Protein AF-A0A252CA81-F1 (afdb_monomer)

Foldseek 3Di:
DPDPDDAAEDEDPPEDCPPPDPPFDKDFAPKDKDKDKDWDWDADPNDTDIDIDIDIHMYGHYMDGPDPPPPPPPPDDPPPPPPDDDDDDDDD

Solvent-accessible surface area (backbone atoms only — not comparable to full-atom values): 6418 Å² total; per-residue (Å²): 130,84,72,95,68,88,77,70,69,50,62,54,92,84,60,67,68,84,89,56,61,89,92,57,60,65,44,66,35,80,61,47,75,44,78,47,75,48,76,49,78,46,74,58,96,87,42,80,44,77,48,79,47,73,51,78,43,34,35,28,71,42,65,43,60,53,69,85,69,72,88,79,73,75,72,72,74,82,76,78,79,81,82,79,83,84,86,87,79,93,89,133

Mean predicted aligned error: 14.73 Å

Nearest PDB structures (foldseek):
  1pdg-assembly2_C-2  TM=5.979E-01  e=4.618E+00  Homo sapiens
  3mjk-assembly3_X  TM=5.552E-01  e=4.068E+00  Homo sapiens

pLDDT: mean 76.17, std 21.13, range [35.34, 95.19]

Radius of gyration: 26.4 Å; Cα contacts (8 Å, |Δi|>4): 99; chains: 1; bounding box: 42×25×94 Å

Structure (mmCIF, N/CA/C/O backbone):
data_AF-A0A252CA81-F1
#
_entry.id   AF-A0A252CA81-F1
#
loop_
_atom_site.group_PDB
_atom_site.id
_atom_site.type_symbol
_atom_site.label_atom_id
_atom_site.label_alt_id
_atom_site.label_comp_id
_atom_site.label_asym_id
_atom_site.label_entity_id
_atom_site.label_seq_id
_atom_site.pdbx_PDB_ins_code
_atom_site.Cartn_x
_atom_site.Cartn_y
_atom_site.Cartn_z
_atom_site.occupancy
_atom_site.B_iso_or_equiv
_atom_site.auth_seq_id
_atom_site.auth_comp_id
_atom_site.auth_asym_id
_atom_site.auth_atom_id
_atom_site.pdbx_PDB_model_num
ATOM 1 N N . GLU A 1 1 ? 13.318 12.908 12.405 1.00 43.03 1 GLU A N 1
ATOM 2 C CA . GLU A 1 1 ? 12.230 13.477 11.588 1.00 43.03 1 GLU A CA 1
ATOM 3 C C . GLU A 1 1 ? 11.537 12.339 10.865 1.00 43.03 1 GLU A C 1
ATOM 5 O O . GLU A 1 1 ? 12.220 11.391 10.487 1.00 43.03 1 GLU A O 1
ATOM 10 N N . ALA A 1 2 ? 10.209 12.374 10.751 1.00 56.59 2 ALA A N 1
ATOM 11 C CA . ALA A 1 2 ? 9.528 11.497 9.809 1.00 56.59 2 ALA A CA 1
ATOM 12 C C . ALA A 1 2 ? 9.905 12.008 8.417 1.00 56.59 2 ALA A C 1
ATOM 14 O O . ALA A 1 2 ? 9.624 13.158 8.096 1.00 56.59 2 ALA A O 1
ATOM 15 N N . MET A 1 3 ? 10.635 11.202 7.652 1.00 62.50 3 MET A N 1
ATOM 16 C CA . MET A 1 3 ? 10.914 11.517 6.256 1.00 62.50 3 MET A CA 1
ATOM 17 C C . MET A 1 3 ? 9.552 11.520 5.553 1.00 62.50 3 MET A C 1
ATOM 19 O O . MET A 1 3 ? 8.785 10.579 5.749 1.00 62.50 3 MET A O 1
ATOM 23 N N . GLU A 1 4 ? 9.212 12.577 4.814 1.00 73.12 4 GLU A N 1
ATOM 24 C CA . GLU A 1 4 ? 7.937 12.749 4.084 1.00 73.12 4 GLU A CA 1
ATOM 25 C C . GLU A 1 4 ? 7.794 11.757 2.905 1.00 73.12 4 GLU A C 1
ATOM 27 O O . GLU A 1 4 ? 7.246 12.060 1.847 1.00 73.12 4 GLU A O 1
ATOM 32 N N . GLU A 1 5 ? 8.341 10.556 3.061 1.00 82.69 5 GLU A N 1
ATOM 33 C CA . GLU A 1 5 ? 8.367 9.508 2.066 1.00 82.69 5 GLU A CA 1
ATOM 34 C C . GLU A 1 5 ? 7.033 8.765 2.064 1.00 82.69 5 GLU A C 1
ATOM 36 O O . GLU A 1 5 ? 6.552 8.266 3.086 1.00 82.69 5 GLU A O 1
ATOM 41 N N . GLN A 1 6 ? 6.436 8.666 0.879 1.00 84.88 6 GLN A N 1
ATOM 42 C CA . GLN A 1 6 ? 5.297 7.789 0.663 1.00 84.88 6 GLN A CA 1
ATOM 43 C C . GLN A 1 6 ? 5.755 6.331 0.752 1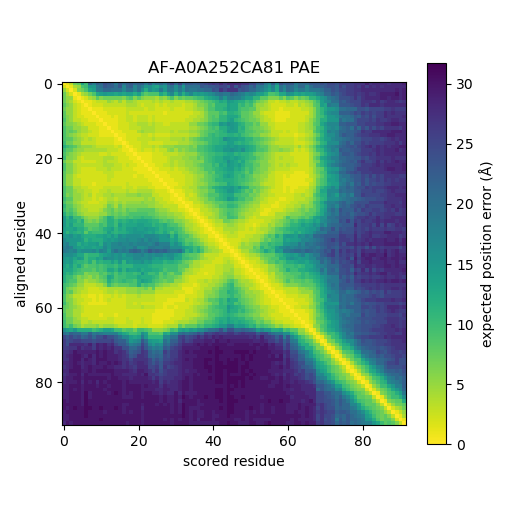.00 84.88 6 GLN A C 1
ATOM 45 O O . GLN A 1 6 ? 6.751 5.944 0.140 1.00 84.88 6 GLN A O 1
ATOM 50 N N . ILE A 1 7 ? 5.001 5.510 1.482 1.00 87.94 7 ILE A N 1
ATOM 51 C CA . ILE A 1 7 ? 5.263 4.074 1.611 1.00 87.94 7 ILE A CA 1
ATOM 52 C C . ILE A 1 7 ? 4.198 3.254 0.881 1.00 87.94 7 ILE A C 1
ATOM 54 O O . ILE A 1 7 ? 3.010 3.566 0.929 1.00 87.94 7 ILE A O 1
ATOM 58 N N . GLU A 1 8 ? 4.613 2.156 0.249 1.00 89.69 8 GLU A N 1
ATOM 59 C CA . GLU A 1 8 ? 3.695 1.150 -0.292 1.00 89.69 8 GLU A CA 1
ATOM 60 C C . GLU A 1 8 ? 3.411 0.082 0.775 1.00 89.69 8 GLU A C 1
ATOM 62 O O . GLU A 1 8 ? 4.329 -0.573 1.285 1.00 89.69 8 GLU A O 1
ATOM 67 N N . VAL A 1 9 ? 2.130 -0.130 1.088 1.00 93.12 9 VAL A N 1
ATOM 68 C CA . VAL A 1 9 ? 1.673 -1.181 2.005 1.00 93.12 9 VAL A CA 1
ATOM 69 C C . VAL A 1 9 ? 0.875 -2.217 1.223 1.00 93.12 9 VAL A C 1
ATOM 71 O O . VAL A 1 9 ? -0.194 -1.930 0.692 1.00 93.12 9 VAL A O 1
ATOM 74 N N . LYS A 1 10 ? 1.375 -3.452 1.175 1.00 93.81 10 LYS A N 1
ATOM 75 C CA . LYS A 1 10 ? 0.668 -4.575 0.553 1.00 93.81 10 LYS A CA 1
ATOM 76 C C . LYS A 1 10 ? -0.368 -5.151 1.510 1.00 93.81 10 LYS A C 1
ATOM 78 O O . LYS A 1 10 ? -0.037 -5.508 2.639 1.00 93.81 10 LYS A O 1
ATOM 83 N N . MET A 1 11 ? -1.598 -5.296 1.033 1.00 93.94 11 MET A N 1
ATOM 84 C CA . MET A 1 11 ? -2.719 -5.840 1.803 1.00 93.94 11 MET A CA 1
ATOM 85 C C . MET A 1 11 ? -3.399 -6.983 1.042 1.00 93.94 11 MET A C 1
ATOM 87 O O . MET A 1 11 ? -3.101 -7.227 -0.130 1.00 93.94 11 MET A O 1
ATOM 91 N N . SER A 1 12 ? -4.287 -7.714 1.717 1.00 93.12 12 SER A N 1
ATOM 92 C CA . SER A 1 12 ? -5.079 -8.775 1.086 1.00 93.12 12 SER A CA 1
ATOM 93 C C . SER A 1 12 ? -6.015 -8.197 0.022 1.00 93.12 12 SER A C 1
ATOM 95 O O . SER A 1 12 ? -6.564 -7.112 0.186 1.00 93.12 12 SER A O 1
ATOM 97 N N . ALA A 1 13 ? -6.296 -8.964 -1.035 1.00 93.75 13 ALA A N 1
ATOM 98 C CA . ALA A 1 13 ? -7.317 -8.597 -2.022 1.00 93.75 13 ALA A CA 1
ATOM 99 C C . ALA A 1 13 ? -8.726 -8.461 -1.405 1.00 93.75 13 ALA A C 1
ATOM 101 O O . ALA A 1 13 ? -9.601 -7.827 -1.984 1.00 93.75 13 ALA A O 1
ATOM 102 N N . SER A 1 14 ? -8.948 -9.059 -0.231 1.00 94.06 14 SER A N 1
ATOM 103 C CA . SER A 1 14 ? -10.194 -8.948 0.532 1.00 94.06 14 SER A CA 1
ATOM 104 C C . SER A 1 14 ? -10.278 -7.695 1.412 1.00 94.06 14 SER A C 1
ATOM 106 O O . SER A 1 14 ? -11.294 -7.504 2.082 1.00 94.06 14 SER A O 1
ATOM 108 N N . THR A 1 15 ? -9.219 -6.885 1.488 1.00 93.25 15 THR A N 1
ATOM 109 C CA . THR A 1 15 ? -9.198 -5.668 2.304 1.00 93.25 15 THR A CA 1
ATOM 110 C C . THR A 1 15 ? -10.182 -4.645 1.742 1.00 93.25 15 THR A C 1
ATOM 112 O O . THR A 1 15 ? -10.191 -4.364 0.545 1.00 93.25 15 THR A O 1
ATOM 115 N N . LYS A 1 16 ? -11.018 -4.089 2.621 1.00 91.81 16 LYS A N 1
ATOM 116 C CA . LYS A 1 16 ? -11.967 -3.024 2.291 1.00 91.81 16 LYS A CA 1
ATOM 117 C C . LYS A 1 16 ? -11.436 -1.689 2.796 1.00 91.81 16 LYS A C 1
ATOM 119 O O . LYS A 1 16 ? -10.826 -1.641 3.860 1.00 91.81 16 LYS A O 1
ATOM 124 N N . PHE A 1 17 ? -11.719 -0.629 2.051 1.00 90.38 17 PHE A N 1
ATOM 125 C CA . PHE A 1 17 ? -11.326 0.747 2.377 1.00 90.38 17 PHE A 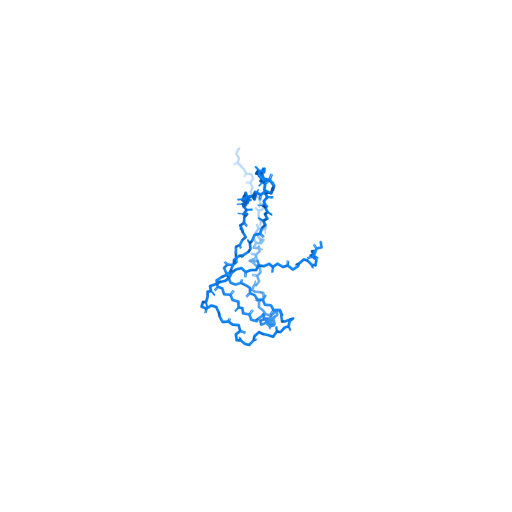CA 1
ATOM 126 C C . PHE A 1 17 ? -12.546 1.618 2.712 1.00 90.38 17 PHE A C 1
ATOM 128 O O . PHE A 1 17 ? -12.508 2.838 2.589 1.00 90.38 17 PHE A O 1
ATOM 135 N N . ASP A 1 18 ? -13.654 0.983 3.099 1.00 89.25 18 ASP A N 1
ATOM 136 C CA . ASP A 1 18 ? -14.920 1.660 3.368 1.00 89.25 18 ASP A CA 1
ATOM 137 C C . ASP A 1 18 ? -14.753 2.686 4.504 1.00 89.25 18 ASP A C 1
ATOM 139 O O . ASP A 1 18 ? -14.287 2.350 5.594 1.00 89.25 18 ASP A O 1
ATOM 143 N N . GLY A 1 19 ? -15.158 3.936 4.260 1.00 89.25 19 GLY A N 1
ATOM 144 C CA . GLY A 1 19 ? -15.102 5.008 5.261 1.00 89.25 19 GLY A CA 1
ATOM 145 C C . GLY A 1 19 ? -13.708 5.593 5.521 1.00 89.25 19 GLY A C 1
ATOM 146 O O . GLY A 1 19 ? -13.534 6.267 6.537 1.00 89.25 19 GLY A O 1
ATOM 147 N N . ILE A 1 20 ? -12.739 5.330 4.638 1.00 92.94 20 ILE A N 1
ATOM 148 C CA . ILE A 1 20 ? -11.428 5.990 4.612 1.00 92.94 20 ILE A CA 1
ATOM 149 C C . ILE A 1 20 ? -11.409 6.965 3.434 1.00 92.94 20 ILE A C 1
ATOM 151 O O . ILE A 1 20 ? -11.515 6.549 2.279 1.00 92.94 20 ILE A O 1
ATOM 155 N N . ASP A 1 21 ? -11.253 8.247 3.734 1.00 93.19 21 ASP A N 1
ATOM 156 C CA . ASP A 1 21 ? -11.119 9.314 2.749 1.00 93.19 21 ASP A CA 1
ATOM 157 C C . ASP A 1 21 ? -9.639 9.631 2.473 1.00 93.19 21 ASP A C 1
ATOM 159 O O . ASP A 1 21 ? -8.728 9.217 3.196 1.00 93.19 21 ASP A O 1
ATOM 163 N N . TYR A 1 22 ? -9.377 10.369 1.394 1.00 91.06 22 TYR A N 1
ATOM 164 C CA . TYR A 1 22 ? -8.033 10.861 1.094 1.00 91.06 22 TYR A CA 1
ATOM 165 C C . TYR A 1 22 ? -7.515 11.748 2.241 1.00 91.06 22 TYR A C 1
ATOM 167 O O . TYR A 1 22 ? -8.274 12.542 2.790 1.00 91.06 22 TYR A O 1
ATOM 175 N N . GLU A 1 23 ? -6.232 11.601 2.587 1.00 90.06 23 GLU A N 1
ATOM 176 C CA . GLU A 1 23 ? -5.566 12.272 3.723 1.00 90.06 23 GLU A CA 1
ATOM 177 C C . GLU A 1 23 ? -6.085 11.905 5.127 1.00 90.06 23 GLU A C 1
ATOM 179 O O . GLU A 1 23 ? -5.616 12.474 6.115 1.00 90.06 23 GLU A O 1
ATOM 184 N N . ASP A 1 24 ? -6.979 10.916 5.262 1.00 91.88 24 ASP A N 1
ATOM 185 C CA . ASP A 1 24 ? -7.344 10.404 6.582 1.00 91.88 24 ASP A CA 1
ATOM 186 C C . ASP A 1 24 ? -6.139 9.781 7.298 1.00 91.88 24 ASP A C 1
ATOM 188 O O . ASP A 1 24 ? -5.359 9.005 6.736 1.00 91.88 24 ASP A O 1
ATOM 192 N N . GLU A 1 25 ? -6.045 10.047 8.599 1.00 92.88 25 GLU A N 1
ATOM 193 C CA . GLU A 1 25 ? -5.172 9.272 9.467 1.00 92.88 25 GLU A CA 1
ATOM 194 C C . GLU A 1 25 ? -5.731 7.849 9.599 1.00 92.88 25 GLU A C 1
ATOM 196 O O . GLU A 1 25 ? -6.908 7.642 9.911 1.00 92.88 25 GLU A O 1
ATOM 201 N N . VAL A 1 26 ? -4.876 6.852 9.377 1.00 93.25 26 VAL A N 1
ATOM 202 C CA . VAL A 1 26 ? -5.245 5.434 9.395 1.00 93.25 26 VAL A CA 1
ATOM 203 C C . VAL A 1 26 ? -4.337 4.637 10.316 1.00 93.25 26 VAL A C 1
ATOM 205 O O . VAL A 1 26 ? -3.161 4.947 10.511 1.00 93.25 26 VAL A O 1
ATOM 208 N N . LYS A 1 27 ? -4.875 3.545 10.852 1.00 93.00 27 LYS A N 1
ATOM 209 C CA . LYS A 1 27 ? -4.118 2.554 11.608 1.00 93.00 27 LYS A CA 1
ATOM 210 C C . LYS A 1 27 ? -4.029 1.260 10.810 1.00 93.00 27 LYS A C 1
ATOM 212 O O . LYS A 1 27 ? -5.032 0.725 10.349 1.00 93.00 27 LYS A O 1
ATOM 217 N N . LEU A 1 28 ? -2.808 0.746 10.684 1.00 93.69 28 LEU A N 1
ATOM 218 C CA . LEU A 1 28 ? -2.531 -0.543 10.053 1.00 93.69 28 LEU A CA 1
ATOM 219 C C . LEU A 1 28 ? -2.511 -1.653 11.112 1.00 93.69 28 LEU A C 1
ATOM 221 O O . LEU A 1 28 ? -1.733 -1.581 12.071 1.00 93.69 28 LEU A O 1
ATOM 225 N N . GLY A 1 29 ? -3.337 -2.682 10.934 1.00 91.94 29 GLY A N 1
ATOM 226 C CA . GLY A 1 29 ? -3.368 -3.876 11.777 1.00 91.94 29 GLY A CA 1
ATOM 227 C C . GLY A 1 29 ? -2.323 -4.911 11.360 1.00 91.94 29 GLY A C 1
ATOM 228 O O . GLY A 1 29 ? -2.080 -5.112 10.169 1.00 91.94 29 GLY A O 1
ATOM 229 N N . ASN A 1 30 ? -1.694 -5.558 12.351 1.00 91.88 30 ASN A N 1
ATOM 230 C CA . ASN A 1 30 ? -0.646 -6.577 12.171 1.00 91.88 30 ASN A CA 1
ATOM 231 C C . ASN A 1 30 ? 0.437 -6.178 11.154 1.00 91.88 30 ASN A C 1
ATOM 233 O O . ASN A 1 30 ? 0.873 -6.976 10.324 1.00 91.88 30 ASN A O 1
ATOM 237 N N . ARG A 1 31 ? 0.863 -4.910 11.194 1.00 92.88 31 ARG A N 1
ATOM 238 C CA . ARG A 1 31 ? 1.835 -4.408 10.225 1.00 92.88 31 ARG A CA 1
ATOM 239 C C . ARG A 1 31 ? 3.193 -5.093 10.388 1.00 92.88 31 ARG A C 1
A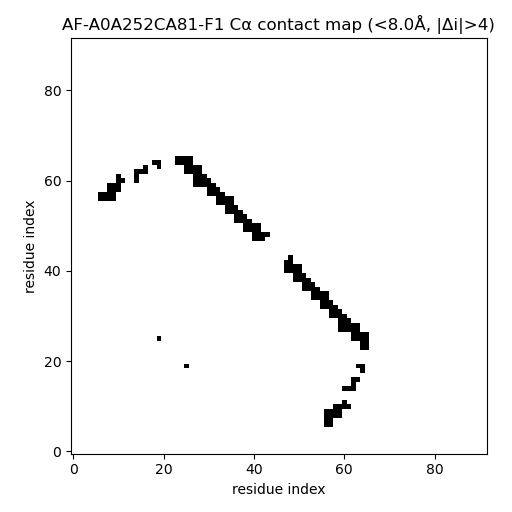TOM 241 O O . ARG A 1 31 ? 3.687 -5.253 11.504 1.00 92.88 31 ARG A O 1
ATOM 248 N N . SER A 1 32 ? 3.831 -5.413 9.271 1.00 91.88 32 SER A N 1
ATOM 249 C CA . SER A 1 32 ? 5.204 -5.916 9.224 1.00 91.88 32 SER A CA 1
ATOM 250 C C . SER A 1 32 ? 5.986 -5.252 8.095 1.00 91.88 32 SER A C 1
ATOM 252 O O . SER A 1 32 ? 5.422 -4.854 7.075 1.00 91.88 32 SER A O 1
ATOM 254 N N . ALA A 1 33 ? 7.294 -5.121 8.294 1.00 91.94 33 ALA A N 1
ATOM 255 C CA . ALA A 1 33 ? 8.234 -4.669 7.280 1.00 91.94 33 ALA A CA 1
ATOM 256 C C . ALA A 1 33 ? 9.160 -5.831 6.922 1.00 91.94 33 ALA A C 1
ATOM 258 O O . ALA A 1 33 ? 9.585 -6.581 7.803 1.00 91.94 33 ALA A O 1
ATOM 259 N N . PHE A 1 34 ? 9.467 -5.986 5.640 1.00 87.06 34 PHE A N 1
ATOM 260 C CA . PHE A 1 34 ? 10.411 -6.993 5.173 1.00 87.06 34 PHE A CA 1
ATOM 261 C C . PHE A 1 34 ? 11.306 -6.414 4.084 1.00 87.06 34 PHE A C 1
ATOM 263 O O . PHE A 1 34 ? 10.878 -5.605 3.256 1.00 87.06 34 PHE A O 1
ATOM 270 N N . PHE A 1 35 ? 12.559 -6.854 4.096 1.00 88.44 35 PHE A 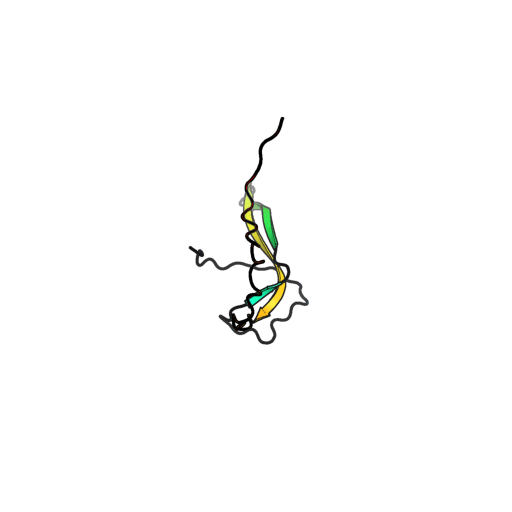N 1
ATOM 271 C CA . PHE A 1 35 ? 13.506 -6.547 3.038 1.00 88.44 35 PHE A CA 1
ATOM 272 C C . PHE A 1 35 ? 13.210 -7.425 1.834 1.00 88.44 35 PHE A C 1
ATOM 274 O O . PHE A 1 35 ? 12.925 -8.618 1.968 1.00 88.44 35 PHE A O 1
ATOM 281 N N . TRP A 1 36 ? 13.280 -6.831 0.655 1.00 86.25 36 TRP A N 1
ATOM 282 C CA . TRP A 1 36 ? 13.212 -7.565 -0.593 1.00 86.25 36 TRP A CA 1
ATOM 283 C C . TRP A 1 36 ? 14.437 -7.227 -1.428 1.00 86.25 36 TRP A C 1
ATOM 285 O O . TRP A 1 36 ? 14.954 -6.113 -1.371 1.00 86.25 36 TRP A O 1
ATOM 295 N N . ASN A 1 37 ? 14.893 -8.217 -2.181 1.00 86.44 37 ASN A N 1
ATOM 296 C CA . ASN A 1 37 ? 15.915 -8.061 -3.195 1.00 86.44 37 ASN A CA 1
ATOM 297 C C . ASN A 1 37 ? 15.398 -8.762 -4.448 1.00 86.44 37 ASN A C 1
ATOM 299 O O . ASN A 1 37 ? 14.904 -9.888 -4.358 1.00 86.44 37 ASN A O 1
ATOM 303 N N . ASP A 1 38 ? 15.451 -8.076 -5.577 1.00 86.50 38 ASP A N 1
ATOM 304 C CA . ASP A 1 38 ? 15.051 -8.610 -6.866 1.00 86.50 38 ASP A CA 1
ATOM 305 C C . ASP A 1 38 ? 16.176 -8.422 -7.878 1.00 86.50 38 ASP A C 1
ATOM 307 O O . ASP A 1 38 ? 16.983 -7.490 -7.797 1.00 86.50 38 ASP A O 1
ATOM 311 N N . LYS A 1 39 ? 16.226 -9.343 -8.831 1.00 90.38 39 LYS A N 1
ATOM 312 C CA . LYS A 1 39 ? 17.231 -9.381 -9.881 1.00 90.38 39 LYS A CA 1
ATOM 313 C C . LYS A 1 39 ? 16.514 -9.461 -11.212 1.00 90.38 39 LYS A C 1
ATOM 315 O O . LYS A 1 39 ? 16.000 -10.512 -11.588 1.00 90.38 39 LYS A O 1
ATOM 320 N N . GLU A 1 40 ? 16.580 -8.378 -11.968 1.00 88.44 40 GLU A N 1
ATOM 321 C CA . GLU A 1 40 ? 16.074 -8.358 -13.331 1.00 88.44 40 GLU A CA 1
ATOM 322 C C . GLU A 1 40 ? 17.235 -8.531 -14.311 1.00 88.44 40 GLU A C 1
ATOM 324 O O . GLU A 1 40 ? 18.236 -7.813 -14.253 1.00 88.44 40 GLU A O 1
ATOM 329 N N . VAL A 1 41 ? 17.117 -9.497 -15.223 1.00 89.69 41 VAL A N 1
ATOM 330 C CA . VAL A 1 41 ? 18.066 -9.668 -16.326 1.00 89.69 41 VAL A CA 1
ATOM 331 C C . VAL A 1 41 ? 17.389 -9.201 -17.602 1.00 89.6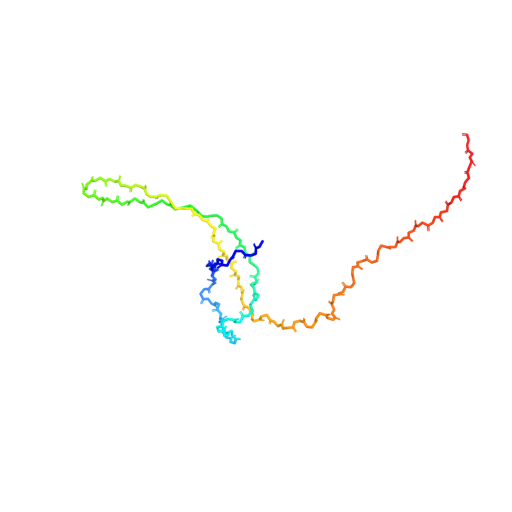9 41 VAL A C 1
ATOM 333 O O . VAL A 1 41 ? 16.435 -9.819 -18.064 1.00 89.69 41 VAL A O 1
ATOM 336 N N . THR A 1 42 ? 17.900 -8.119 -18.180 1.00 86.94 42 THR A N 1
ATOM 337 C CA . THR A 1 42 ? 17.416 -7.568 -19.447 1.00 86.94 42 THR A CA 1
ATOM 338 C C . THR A 1 42 ? 18.476 -7.750 -20.525 1.00 86.94 42 THR A C 1
ATOM 340 O O . THR A 1 42 ? 19.670 -7.570 -20.282 1.00 86.94 42 THR A O 1
ATOM 343 N N . THR A 1 43 ? 18.067 -8.121 -21.737 1.00 89.12 43 THR A N 1
ATOM 344 C CA . THR A 1 43 ? 18.980 -8.212 -22.882 1.00 89.12 43 THR A CA 1
ATOM 345 C C . THR A 1 43 ? 18.825 -6.959 -23.734 1.00 89.12 43 THR A C 1
ATOM 347 O O . THR A 1 43 ? 17.763 -6.720 -24.303 1.00 89.12 43 THR A O 1
ATOM 350 N N . TYR A 1 44 ? 19.890 -6.165 -23.848 1.00 80.19 44 TYR A N 1
ATOM 351 C CA . TYR A 1 44 ? 19.933 -4.992 -24.719 1.00 80.19 44 TYR A CA 1
ATOM 352 C C . TYR A 1 44 ? 21.052 -5.166 -25.743 1.00 80.19 44 TYR A C 1
ATOM 354 O O . TYR A 1 44 ? 22.201 -5.406 -25.376 1.00 80.19 44 TYR A O 1
ATOM 362 N N . ALA A 1 45 ? 20.713 -5.082 -27.034 1.00 87.38 45 ALA A N 1
ATOM 363 C CA . ALA A 1 45 ? 21.651 -5.279 -28.146 1.00 87.38 45 ALA A CA 1
ATOM 364 C C . ALA A 1 45 ? 22.476 -6.589 -28.061 1.00 87.38 45 ALA A C 1
ATOM 366 O O . ALA A 1 45 ? 23.658 -6.615 -28.391 1.00 87.38 45 ALA A O 1
ATOM 367 N N . GLY A 1 46 ? 21.865 -7.682 -27.588 1.00 86.50 46 GLY A N 1
ATOM 368 C CA . GLY A 1 46 ? 22.526 -8.988 -27.448 1.00 86.50 46 GLY A CA 1
ATOM 369 C C . GLY A 1 46 ? 23.442 -9.130 -26.225 1.00 86.50 46 GLY A C 1
ATOM 370 O O . GLY A 1 46 ? 23.991 -10.208 -26.011 1.00 86.50 46 GLY A O 1
ATOM 371 N N . GLN A 1 47 ? 23.586 -8.089 -25.396 1.00 88.06 47 GLN A N 1
ATOM 372 C CA . GLN A 1 47 ? 24.282 -8.162 -24.112 1.00 88.06 47 GLN A CA 1
ATOM 373 C C . GLN 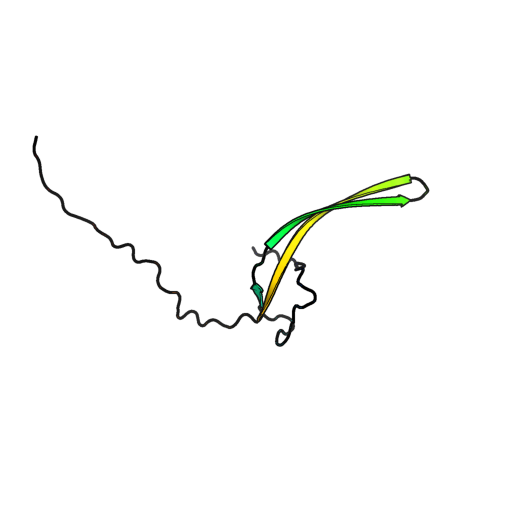A 1 47 ? 23.286 -8.238 -22.953 1.00 88.06 47 GLN A C 1
ATOM 375 O O . GLN A 1 47 ? 22.330 -7.464 -22.883 1.00 88.06 47 GLN A O 1
ATOM 380 N N . ASN A 1 48 ? 23.535 -9.152 -22.015 1.00 92.50 48 ASN A N 1
ATOM 381 C CA . ASN A 1 48 ? 22.748 -9.256 -20.790 1.00 92.50 48 ASN A CA 1
ATOM 382 C C . ASN A 1 48 ? 23.208 -8.200 -19.782 1.00 92.50 48 ASN A C 1
ATOM 384 O O . ASN A 1 48 ? 24.374 -8.170 -19.389 1.00 92.50 48 ASN A O 1
ATOM 388 N N . ARG A 1 49 ? 22.275 -7.368 -19.325 1.00 87.88 49 ARG A N 1
ATOM 389 C CA . ARG A 1 49 ? 22.429 -6.489 -18.169 1.00 87.88 49 ARG A CA 1
ATOM 390 C C . ARG A 1 49 ? 21.653 -7.072 -17.003 1.00 87.88 49 ARG A C 1
ATOM 392 O O . ARG A 1 49 ? 20.522 -7.516 -17.160 1.00 87.88 49 ARG A O 1
ATOM 399 N N . THR A 1 50 ? 22.285 -7.091 -15.837 1.00 89.69 50 THR A N 1
ATOM 400 C CA . THR A 1 50 ? 21.632 -7.474 -14.587 1.00 89.69 50 THR A CA 1
ATOM 401 C C . THR A 1 50 ? 21.434 -6.222 -13.750 1.00 89.69 50 THR A C 1
ATOM 403 O O . THR A 1 50 ? 22.419 -5.570 -13.409 1.00 89.69 50 THR A O 1
ATOM 406 N N . ASN A 1 51 ? 20.186 -5.918 -13.412 1.00 87.25 51 ASN A N 1
ATOM 407 C CA . ASN A 1 51 ? 19.831 -4.877 -12.461 1.00 87.25 51 ASN A CA 1
ATOM 408 C C . ASN A 1 51 ? 19.478 -5.536 -11.126 1.00 87.25 51 ASN A C 1
ATOM 410 O O . ASN A 1 51 ? 18.741 -6.524 -11.095 1.00 87.25 51 ASN A O 1
ATOM 414 N N . TYR A 1 52 ? 20.017 -4.992 -10.040 1.00 87.31 52 TYR A N 1
ATOM 415 C CA . TYR A 1 52 ? 19.692 -5.410 -8.682 1.00 87.31 52 TYR A CA 1
ATOM 416 C C . TYR A 1 52 ? 18.854 -4.316 -8.038 1.00 87.31 52 TYR A C 1
ATOM 418 O O . TYR A 1 52 ? 19.255 -3.153 -8.040 1.00 87.31 52 TYR A O 1
ATOM 426 N N . TYR A 1 53 ? 17.707 -4.703 -7.499 1.00 85.06 53 TYR A N 1
ATOM 427 C CA . TYR A 1 53 ? 16.805 -3.816 -6.784 1.00 85.06 53 TYR A CA 1
ATOM 428 C C . TYR A 1 53 ? 16.680 -4.316 -5.357 1.00 85.06 53 TYR A C 1
ATOM 430 O O . TYR A 1 53 ? 16.412 -5.495 -5.138 1.00 85.06 53 TYR A O 1
ATOM 438 N N . ASP A 1 54 ? 16.857 -3.437 -4.385 1.00 87.25 54 ASP A N 1
ATOM 439 C CA . ASP A 1 54 ? 16.569 -3.719 -2.991 1.00 87.25 54 ASP A CA 1
ATOM 440 C C . ASP A 1 54 ? 15.660 -2.648 -2.396 1.00 87.25 54 ASP A C 1
ATOM 442 O O . ASP A 1 54 ? 15.452 -1.568 -2.950 1.00 87.25 54 ASP A O 1
ATOM 446 N N . GLY A 1 55 ? 15.030 -2.989 -1.280 1.00 87.00 55 GLY A N 1
ATOM 447 C CA . GLY A 1 55 ? 14.232 -2.031 -0.541 1.00 87.00 55 GLY A CA 1
ATOM 448 C C . GLY A 1 55 ? 13.477 -2.658 0.612 1.00 87.00 55 GLY A C 1
ATOM 449 O O . GLY A 1 55 ? 13.571 -3.857 0.896 1.00 87.00 55 GLY A O 1
ATOM 450 N N . VAL A 1 56 ? 12.677 -1.823 1.264 1.00 88.56 56 VAL A N 1
ATOM 451 C CA . VAL A 1 56 ? 11.760 -2.231 2.325 1.00 88.56 56 VAL A CA 1
ATOM 452 C C . VAL A 1 56 ? 10.346 -2.212 1.764 1.00 88.56 56 VAL A C 1
ATOM 454 O O . VAL A 1 56 ? 9.933 -1.242 1.137 1.00 88.56 56 VAL A O 1
ATOM 457 N N . LYS A 1 57 ? 9.601 -3.297 1.968 1.00 90.69 57 LYS A N 1
ATOM 458 C CA . LYS A 1 57 ? 8.165 -3.360 1.678 1.00 90.69 57 LYS A CA 1
ATOM 459 C C . LYS A 1 57 ? 7.402 -3.545 2.977 1.00 90.69 57 LYS A C 1
ATOM 461 O O . LYS A 1 57 ? 7.861 -4.244 3.883 1.00 90.69 57 LYS A O 1
ATOM 466 N N . PHE A 1 58 ? 6.217 -2.954 3.039 1.00 92.88 58 PHE A N 1
ATOM 467 C CA . PHE A 1 58 ? 5.325 -3.071 4.182 1.00 92.88 58 PHE A CA 1
ATOM 468 C C . PHE A 1 58 ? 4.150 -3.985 3.839 1.00 92.88 58 PHE A C 1
ATOM 470 O O . PHE A 1 58 ? 3.698 -4.045 2.693 1.00 92.88 58 PHE A O 1
ATOM 477 N N . ARG A 1 59 ? 3.660 -4.723 4.832 1.00 94.56 59 ARG A N 1
ATOM 478 C CA . ARG A 1 59 ? 2.420 -5.503 4.771 1.00 94.56 59 ARG A CA 1
ATOM 479 C C . ARG A 1 59 ? 1.550 -5.178 5.967 1.00 94.56 59 ARG A C 1
ATOM 481 O O . ARG A 1 59 ? 2.078 -4.882 7.038 1.00 94.56 59 ARG A O 1
ATOM 488 N N . ALA A 1 60 ? 0.244 -5.282 5.787 1.00 95.19 60 ALA A N 1
ATOM 489 C CA . ALA A 1 60 ? -0.731 -5.195 6.863 1.00 95.19 60 ALA A CA 1
ATOM 490 C C . ALA A 1 60 ? -1.937 -6.084 6.544 1.00 95.19 60 ALA A C 1
ATOM 492 O O . ALA A 1 60 ? -2.288 -6.263 5.375 1.00 95.19 60 ALA A O 1
ATOM 493 N N . ASP A 1 61 ? -2.573 -6.615 7.585 1.00 93.00 61 ASP A N 1
ATOM 494 C CA . ASP A 1 61 ? -3.749 -7.482 7.438 1.00 93.00 61 ASP A CA 1
ATOM 495 C C . ASP A 1 61 ? -5.043 -6.661 7.354 1.00 93.00 61 ASP A C 1
ATOM 497 O O . ASP A 1 61 ? -6.002 -7.052 6.687 1.00 93.00 61 ASP A O 1
ATOM 501 N N . SER A 1 62 ? -5.070 -5.505 8.020 1.00 93.31 62 SER A N 1
ATOM 502 C CA . SER A 1 62 ? -6.225 -4.612 8.070 1.00 93.31 62 SER A CA 1
ATOM 503 C C . SER A 1 62 ? -5.817 -3.142 8.090 1.00 93.31 62 SER A C 1
ATOM 505 O O . SER A 1 62 ? -4.687 -2.787 8.437 1.00 93.31 62 SER A O 1
ATOM 507 N N . ILE A 1 63 ? -6.753 -2.291 7.685 1.00 94.06 63 ILE A N 1
ATOM 508 C CA . ILE A 1 63 ? -6.640 -0.838 7.700 1.00 94.06 63 ILE A CA 1
ATOM 509 C C . ILE A 1 63 ? -7.956 -0.277 8.229 1.00 94.06 63 ILE A C 1
ATOM 511 O O . ILE A 1 63 ? -9.029 -0.751 7.857 1.00 94.06 63 ILE A O 1
ATOM 515 N N . GLU A 1 64 ? -7.872 0.695 9.125 1.00 92.81 64 GLU A N 1
ATOM 516 C CA . GLU A 1 64 ? -9.035 1.370 9.697 1.00 92.81 64 GLU A CA 1
ATOM 517 C C . GLU A 1 64 ? -8.741 2.858 9.866 1.00 92.81 64 GLU A C 1
ATOM 519 O O . GLU A 1 64 ? -7.599 3.242 10.142 1.00 92.81 64 GLU A O 1
ATOM 524 N N . LYS A 1 65 ? -9.770 3.701 9.722 1.00 92.75 65 LYS A N 1
ATOM 525 C CA . LYS A 1 65 ? -9.666 5.122 10.061 1.00 92.75 65 LYS A CA 1
ATOM 526 C C . LYS A 1 65 ? -9.256 5.236 11.523 1.00 92.75 65 LYS A C 1
ATOM 528 O O . LYS A 1 65 ? -9.883 4.629 12.398 1.00 92.75 65 LYS A O 1
ATOM 533 N N . ALA A 1 66 ? -8.202 5.997 11.792 1.00 88.75 66 ALA A N 1
ATOM 534 C CA . ALA A 1 66 ? -7.781 6.265 13.150 1.00 88.75 66 ALA A CA 1
ATOM 535 C C . ALA A 1 66 ? -8.936 6.987 13.850 1.00 88.75 66 ALA A C 1
ATOM 537 O O . ALA A 1 66 ? -9.261 8.140 13.568 1.00 88.75 66 ALA A O 1
ATOM 538 N N . SER A 1 67 ? -9.620 6.281 14.748 1.00 78.12 67 SER A N 1
ATOM 539 C CA . SER A 1 67 ? -10.575 6.942 15.624 1.00 78.12 67 SER A CA 1
ATOM 540 C C . SER A 1 67 ? -9.786 7.929 16.472 1.00 78.12 67 SER A C 1
ATOM 542 O O . SER A 1 67 ? -8.739 7.562 17.009 1.00 78.12 67 SER A O 1
ATOM 544 N N . LYS A 1 68 ? -10.285 9.164 16.618 1.00 61.00 68 LYS A N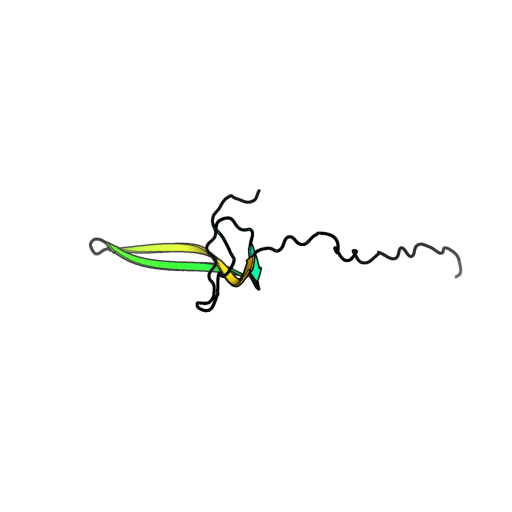 1
ATOM 545 C CA . LYS A 1 68 ? -9.797 10.091 17.643 1.00 61.00 68 LYS A CA 1
ATOM 546 C C . LYS A 1 68 ? -10.053 9.429 18.992 1.00 61.00 68 LYS A C 1
ATOM 548 O O . LYS A 1 68 ? -11.112 9.599 19.591 1.00 61.00 68 LYS A O 1
ATOM 553 N N . VAL A 1 69 ? -9.117 8.602 19.442 1.00 51.00 69 VAL A N 1
ATOM 554 C CA . VAL A 1 69 ? -9.100 8.111 20.806 1.00 51.00 69 VAL A CA 1
ATOM 555 C C . VAL A 1 69 ? -8.907 9.374 21.623 1.00 51.00 69 VAL A C 1
ATOM 557 O O . VAL A 1 69 ? -7.821 9.948 21.640 1.00 51.00 69 VAL A O 1
ATOM 560 N N . ASN A 1 70 ? -9.979 9.853 22.254 1.00 41.59 70 ASN A N 1
ATOM 561 C CA . ASN A 1 70 ? -9.830 10.744 23.389 1.00 41.59 70 ASN A CA 1
ATOM 562 C C . ASN A 1 70 ? -8.805 10.058 24.294 1.00 41.59 70 ASN A C 1
ATOM 564 O O . ASN A 1 70 ? -9.056 8.956 24.786 1.00 41.59 70 ASN A O 1
ATOM 568 N N . HIS A 1 71 ? -7.624 10.657 24.439 1.00 45.84 71 HIS A N 1
ATOM 569 C CA . HIS A 1 71 ? -6.593 10.229 25.376 1.00 45.84 71 HIS A CA 1
ATOM 570 C C . HIS A 1 71 ? -7.106 10.435 26.811 1.00 45.84 71 HIS A C 1
ATOM 572 O O . HIS A 1 71 ? -6.603 11.265 27.555 1.00 45.84 71 HIS A O 1
ATOM 578 N N . SER A 1 72 ? -8.150 9.713 27.207 1.00 45.50 72 SER A N 1
ATOM 579 C CA . SER A 1 72 ? -8.707 9.723 28.557 1.00 45.50 72 SER A CA 1
ATOM 580 C C . SER A 1 72 ? -8.786 8.330 29.166 1.00 45.50 72 SER A C 1
ATOM 582 O O . SER A 1 72 ? -9.385 8.178 30.217 1.00 45.50 72 SER A O 1
ATOM 584 N N . ASN A 1 73 ? -8.126 7.337 28.565 1.00 41.38 73 ASN A N 1
ATOM 585 C CA . ASN A 1 73 ? -7.750 6.093 29.237 1.00 41.38 73 ASN A CA 1
ATOM 586 C C . ASN A 1 73 ? -6.369 5.636 28.744 1.00 41.38 73 ASN A C 1
ATOM 588 O O . ASN A 1 73 ? -6.196 4.556 28.184 1.00 41.38 73 ASN A O 1
ATOM 592 N N . GLN A 1 74 ? -5.351 6.472 28.979 1.00 45.59 74 GLN A N 1
ATOM 593 C CA . GLN A 1 74 ? -4.036 5.924 29.301 1.00 45.59 74 GLN A CA 1
ATOM 594 C C . GLN A 1 74 ? -4.207 5.262 30.668 1.00 45.59 74 GLN A C 1
ATOM 596 O O . GLN A 1 74 ? -4.128 5.914 31.709 1.00 45.59 74 GLN A O 1
ATOM 601 N N . THR A 1 75 ? -4.556 3.977 30.655 1.00 43.28 75 THR A N 1
ATOM 602 C CA . THR A 1 75 ? -4.486 3.128 31.837 1.00 43.28 75 THR A CA 1
ATOM 603 C C . THR A 1 75 ? -3.108 3.343 32.437 1.00 43.28 75 THR A C 1
ATOM 605 O O . THR A 1 75 ? -2.093 3.138 31.769 1.00 43.28 75 THR A O 1
ATOM 608 N N . ALA A 1 76 ? -3.122 3.883 33.651 1.00 44.34 76 ALA A N 1
ATOM 609 C CA . ALA A 1 76 ? -1.964 4.302 34.403 1.00 44.34 76 ALA A CA 1
ATOM 610 C C . ALA A 1 76 ? -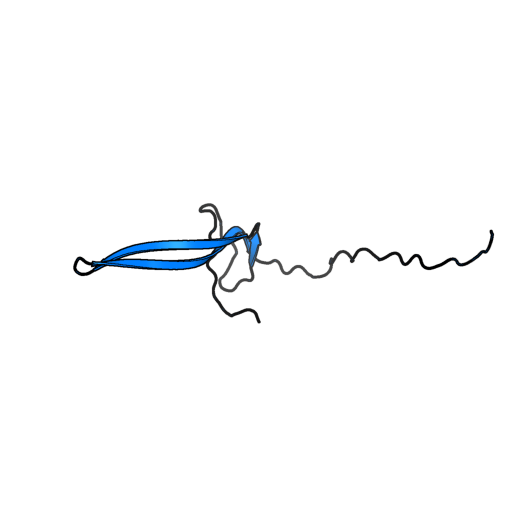0.823 3.289 34.270 1.00 44.34 76 ALA A C 1
ATOM 612 O O . ALA A 1 76 ? -1.035 2.079 34.388 1.00 44.34 76 ALA A O 1
ATOM 613 N N . ALA A 1 77 ? 0.388 3.808 34.063 1.00 49.69 77 ALA A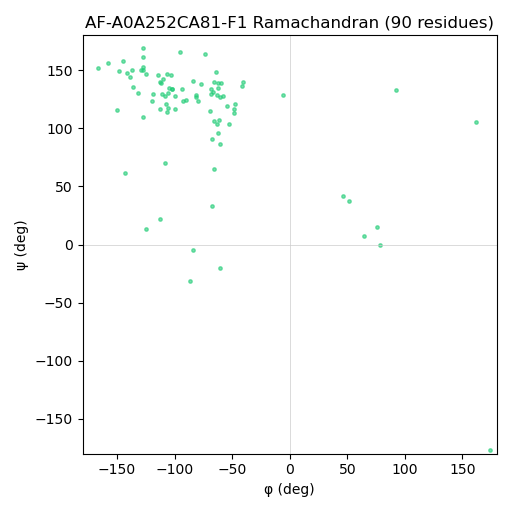 N 1
ATOM 614 C CA . ALA A 1 77 ? 1.614 3.075 34.330 1.00 49.69 77 ALA A CA 1
ATOM 615 C C . ALA A 1 77 ? 1.457 2.279 35.642 1.00 49.69 77 ALA A C 1
ATOM 617 O O . ALA A 1 77 ? 0.858 2.810 36.589 1.00 49.69 77 ALA A O 1
ATOM 618 N N . PRO A 1 78 ? 1.959 1.034 35.734 1.00 44.25 78 PRO A N 1
ATOM 619 C CA . PRO A 1 78 ? 1.970 0.340 37.010 1.00 44.25 78 PRO A CA 1
ATOM 620 C C . PRO A 1 78 ? 2.684 1.255 38.006 1.00 44.25 78 PRO A C 1
ATOM 622 O O . PRO A 1 78 ? 3.829 1.648 37.781 1.00 44.25 78 PRO A O 1
ATOM 625 N N . LYS A 1 79 ? 1.970 1.664 39.064 1.00 45.12 79 LYS A N 1
ATOM 626 C CA . LYS A 1 79 ? 2.562 2.366 40.203 1.00 45.12 79 LYS A CA 1
ATOM 627 C C . LYS A 1 79 ? 3.815 1.580 40.598 1.00 45.12 79 LYS A C 1
ATOM 629 O O . LYS A 1 79 ? 3.669 0.407 40.945 1.00 45.12 79 LYS A O 1
ATOM 634 N N . PRO A 1 80 ? 5.016 2.173 40.592 1.00 44.53 80 PRO A N 1
ATOM 635 C CA . PRO A 1 80 ? 6.078 1.609 41.392 1.00 44.53 80 PRO A CA 1
ATOM 636 C C . PRO A 1 80 ? 5.623 1.792 42.841 1.00 44.53 80 PRO A C 1
ATOM 638 O O . PRO A 1 80 ? 5.565 2.914 43.348 1.00 44.53 80 PRO A O 1
ATOM 641 N N . GLU A 1 81 ? 5.207 0.710 43.498 1.00 39.25 81 GLU A N 1
ATOM 642 C CA . GLU A 1 81 ? 5.133 0.702 44.953 1.00 39.25 81 GLU A CA 1
ATOM 643 C C . GLU A 1 81 ? 6.558 0.906 45.466 1.00 39.25 81 GLU A C 1
ATOM 645 O O . GLU A 1 81 ? 7.369 -0.015 45.549 1.00 39.25 81 GLU A O 1
ATOM 650 N N . ASN A 1 82 ? 6.866 2.165 45.773 1.00 43.66 82 ASN A N 1
ATOM 651 C CA . ASN A 1 82 ? 7.940 2.538 46.671 1.00 43.66 82 ASN A CA 1
ATOM 652 C C . ASN A 1 82 ? 7.746 1.763 47.977 1.00 43.66 82 ASN A C 1
ATOM 654 O O . ASN A 1 82 ? 6.906 2.121 48.801 1.00 43.66 82 ASN A O 1
ATOM 658 N N . LYS A 1 83 ? 8.546 0.717 48.177 1.00 44.62 83 LYS A N 1
ATOM 659 C CA . LYS A 1 83 ? 8.782 0.124 49.491 1.00 44.62 83 LYS A CA 1
ATOM 660 C C . LYS A 1 83 ? 10.206 0.470 49.932 1.00 44.62 83 LYS A C 1
ATOM 662 O O . LYS A 1 83 ? 11.091 -0.374 49.953 1.00 44.62 83 LYS A O 1
ATOM 667 N N . SER A 1 84 ? 10.407 1.748 50.241 1.00 43.19 84 SER A N 1
ATOM 668 C CA . SER A 1 84 ? 11.414 2.226 51.203 1.00 43.19 84 SER A CA 1
ATOM 669 C C . SER A 1 84 ? 10.652 2.337 52.532 1.00 43.19 84 SER A C 1
ATOM 671 O O . SER A 1 84 ? 9.521 2.807 52.513 1.00 43.19 84 SER A O 1
ATOM 673 N N . GLU A 1 85 ? 11.066 1.895 53.712 1.00 42.41 85 GLU A N 1
ATOM 674 C CA . GLU A 1 85 ? 12.356 1.577 54.320 1.00 42.41 85 GLU A CA 1
ATOM 675 C C . GLU A 1 85 ? 12.010 0.788 55.605 1.00 42.41 85 GLU A C 1
ATOM 677 O O . GLU A 1 85 ? 10.977 1.062 56.218 1.00 42.41 85 GLU A O 1
ATOM 682 N N . ASN A 1 86 ? 12.869 -0.113 56.089 1.00 37.72 86 ASN A N 1
ATOM 683 C CA . ASN A 1 86 ? 13.081 -0.159 57.539 1.00 37.72 86 ASN A CA 1
ATOM 684 C C . ASN A 1 86 ? 14.502 -0.629 57.864 1.00 37.72 86 ASN A C 1
ATOM 686 O O . ASN A 1 86 ? 14.904 -1.745 57.536 1.00 37.72 86 ASN A O 1
ATOM 690 N N . LYS A 1 87 ? 15.259 0.276 58.484 1.00 45.94 87 LYS A N 1
ATOM 691 C CA . LYS A 1 87 ? 16.559 0.041 59.119 1.00 45.94 87 LYS A CA 1
ATOM 692 C C . LYS A 1 87 ? 16.397 -0.725 60.442 1.00 45.94 87 LYS A C 1
ATOM 694 O O . LYS A 1 87 ? 15.344 -0.654 61.067 1.00 45.94 87 LYS A O 1
ATOM 699 N N . ALA A 1 88 ? 17.538 -1.265 60.892 1.00 38.81 88 ALA A N 1
ATOM 700 C CA . ALA A 1 88 ? 17.874 -1.880 62.190 1.00 38.81 88 ALA A CA 1
ATOM 701 C C . ALA A 1 88 ? 17.671 -3.414 62.236 1.00 38.81 88 ALA A C 1
ATOM 703 O O . ALA A 1 88 ? 16.649 -3.906 61.787 1.00 38.81 88 ALA A O 1
ATOM 704 N N . ALA A 1 89 ? 18.589 -4.248 62.737 1.00 43.66 89 ALA A N 1
ATOM 705 C CA . ALA A 1 89 ? 19.747 -4.020 63.596 1.00 43.66 89 ALA A CA 1
ATOM 706 C C . ALA A 1 89 ? 20.789 -5.157 63.460 1.00 43.66 89 ALA A C 1
ATOM 708 O O . ALA A 1 89 ? 20.460 -6.274 63.074 1.00 43.66 89 ALA A O 1
ATOM 709 N N . ASP A 1 90 ? 22.030 -4.802 63.791 1.00 41.47 90 ASP A N 1
ATOM 710 C CA . ASP A 1 90 ? 23.092 -5.575 64.454 1.00 41.47 90 ASP A CA 1
ATOM 711 C C . ASP A 1 90 ? 22.747 -6.994 64.977 1.00 41.47 90 ASP A C 1
ATOM 713 O O . ASP A 1 90 ? 21.780 -7.146 65.723 1.00 41.47 90 ASP A O 1
ATOM 717 N N . GLN A 1 91 ? 23.565 -7.999 64.611 1.00 40.12 91 GLN A N 1
ATOM 718 C CA . GLN A 1 91 ? 24.163 -9.045 65.480 1.00 40.12 91 GLN A CA 1
ATOM 719 C C . GLN A 1 91 ? 24.664 -10.255 64.659 1.00 40.12 91 GLN A C 1
ATOM 721 O O . GLN A 1 91 ? 23.862 -11.092 64.242 1.00 40.12 91 GLN A O 1
ATOM 726 N N . LYS A 1 92 ? 25.988 -10.389 64.478 1.00 35.34 92 LYS A N 1
ATOM 727 C CA . LYS A 1 92 ? 26.821 -11.468 65.060 1.00 35.34 92 LYS A CA 1
ATOM 728 C C . LYS A 1 92 ? 28.286 -11.363 64.646 1.00 35.34 92 LYS A C 1
ATOM 730 O O . LYS A 1 92 ? 28.543 -11.168 63.440 1.00 35.34 92 LYS A O 1
#

Sequence (92 aa):
EAMEEQIEVKMSASTKFDGIDYEDEVKLGNRSAFFWNDKEVTTYAGQNRTNYYDGVKFRADSIEKASKVNHSNQTAAPKPENKSENKAADQK

Secondary structure (DSSP, 8-state):
--------EE--TT---TT--TT--EEEET-EEEEEEEEEEEEETTEEEEEEEEEEEEE-SEEEE-----S---------------------

Organism: NCBI:txid1940789